Protein AF-A0A2N1CW18-F1 (afdb_monomer)

Nearest PDB structures (foldseek):
  1ux6-assembly1_A  TM=4.775E-01  e=8.973E-04  Homo sapiens
  3fby-assembly3_C  TM=4.472E-01  e=2.185E-03  Homo sapiens
  1yo8-assembly1_A  TM=4.049E-01  e=1.072E-03  Homo sapiens
  2rhp-assembly1_A  TM=4.249E-01  e=1.999E-03  unclassified

Sequence (87 aa):
VDTDNDGAPDECDAACISLGMAADTDDDNDGYSDADELAAGTNPLVNSSLPLDTDGDFISNVTDTDDDNDGITDADDAFSLIAIGDY

pLDDT: mean 93.93, std 7.28, range [55.78, 98.12]

Mean predicted aligned error: 4.08 Å

Solvent-accessible surface area (backbone atoms only — not comparable to full-atom values): 5120 Å² total; per-residue (Å²): 95,51,74,61,67,86,81,48,26,49,62,53,50,75,68,41,46,75,72,72,49,59,47,40,59,40,27,33,70,67,65,51,36,36,71,52,23,56,70,56,69,38,44,45,78,38,66,84,45,69,58,65,51,72,62,70,83,59,51,34,56,74,75,44,60,39,30,32,67,51,82,53,40,41,93,79,33,95,51,42,79,52,64,75,55,90,127

Structure (mmCIF, N/CA/C/O backbone):
data_AF-A0A2N1CW18-F1
#
_entry.id   AF-A0A2N1CW18-F1
#
loop_
_atom_site.group_PDB
_atom_site.id
_atom_site.type_symbol
_atom_site.label_atom_id
_atom_site.label_alt_id
_atom_site.label_comp_id
_atom_site.label_asym_id
_atom_site.label_entity_id
_atom_site.label_seq_id
_atom_site.pdbx_PDB_ins_code
_atom_site.Cartn_x
_atom_site.Cartn_y
_atom_site.Cartn_z
_atom_site.occupancy
_atom_site.B_iso_or_equiv
_atom_site.auth_seq_id
_atom_site.auth_comp_id
_atom_site.auth_asym_id
_atom_site.auth_atom_id
_atom_site.pdbx_PDB_model_num
ATOM 1 N N . VAL A 1 1 ? 3.824 1.073 -18.700 1.00 88.62 1 VAL A N 1
ATOM 2 C CA . VAL A 1 1 ? 2.829 2.160 -18.569 1.00 88.62 1 VAL A CA 1
ATOM 3 C C . VAL A 1 1 ? 3.367 3.056 -17.466 1.00 88.62 1 VAL A C 1
ATOM 5 O O . VAL A 1 1 ? 4.394 2.674 -16.928 1.00 88.62 1 VAL A O 1
ATOM 8 N N . ASP A 1 2 ? 2.867 4.269 -17.320 1.00 91.44 2 ASP A N 1
ATOM 9 C CA . ASP A 1 2 ? 3.294 5.221 -16.287 1.00 91.44 2 ASP A CA 1
ATOM 10 C C . ASP A 1 2 ? 2.018 5.997 -15.937 1.00 91.44 2 ASP A C 1
ATOM 12 O O . ASP A 1 2 ? 1.549 6.820 -16.739 1.00 91.44 2 ASP A O 1
ATOM 16 N N . THR A 1 3 ? 1.333 5.540 -14.893 1.00 95.19 3 THR A N 1
ATOM 17 C CA . THR A 1 3 ? -0.046 5.924 -14.583 1.00 95.19 3 THR A CA 1
ATOM 18 C C . THR A 1 3 ? -0.108 7.311 -13.941 1.00 95.19 3 THR A C 1
ATOM 20 O O . THR A 1 3 ? -0.966 8.115 -14.339 1.00 95.19 3 THR A O 1
ATOM 23 N N . ASP A 1 4 ? 0.847 7.665 -13.085 1.00 93.44 4 ASP A N 1
ATOM 24 C CA . ASP A 1 4 ? 0.922 8.969 -12.424 1.00 93.44 4 ASP A CA 1
ATOM 25 C C . ASP A 1 4 ? 1.823 10.002 -13.157 1.00 93.44 4 ASP A C 1
ATOM 27 O O . ASP A 1 4 ? 1.653 11.216 -12.989 1.00 93.44 4 ASP A O 1
ATOM 31 N N . ASN A 1 5 ? 2.648 9.563 -14.116 1.00 94.38 5 ASN A N 1
ATOM 32 C CA . ASN A 1 5 ? 3.619 10.354 -14.887 1.00 94.38 5 ASN A CA 1
ATOM 33 C C . ASN A 1 5 ? 4.802 10.905 -14.071 1.00 94.38 5 ASN A C 1
ATOM 35 O O . ASN A 1 5 ? 5.322 11.982 -14.415 1.00 94.38 5 ASN A O 1
ATOM 39 N N . ASP A 1 6 ? 5.253 10.208 -13.029 1.00 92.31 6 ASP A N 1
ATOM 40 C CA . ASP A 1 6 ? 6.456 10.576 -12.271 1.00 92.31 6 ASP A CA 1
ATOM 41 C C . ASP A 1 6 ? 7.774 10.117 -12.941 1.00 92.31 6 ASP A C 1
ATOM 43 O O . ASP A 1 6 ? 8.865 10.623 -12.633 1.00 92.31 6 ASP A O 1
ATOM 47 N N . GLY A 1 7 ? 7.665 9.250 -13.954 1.00 90.31 7 GLY A N 1
ATOM 48 C CA . GLY A 1 7 ? 8.773 8.703 -14.730 1.00 90.31 7 GLY A CA 1
ATOM 49 C C . GLY A 1 7 ? 9.234 7.305 -14.304 1.00 90.31 7 GLY A C 1
ATOM 50 O O . GLY A 1 7 ? 10.155 6.769 -14.944 1.00 90.31 7 GLY A O 1
ATOM 51 N N . ALA A 1 8 ? 8.626 6.713 -13.278 1.00 92.19 8 ALA A N 1
ATOM 52 C CA . ALA A 1 8 ? 8.665 5.293 -12.977 1.00 92.19 8 ALA A CA 1
ATOM 53 C C . ALA A 1 8 ? 7.522 4.571 -13.722 1.00 92.19 8 ALA A C 1
ATOM 55 O O . ALA A 1 8 ? 6.440 5.111 -13.910 1.00 92.19 8 ALA A O 1
ATOM 56 N N . PRO A 1 9 ? 7.770 3.379 -14.289 1.00 94.12 9 PRO A N 1
ATOM 57 C CA . PRO A 1 9 ? 6.720 2.633 -14.963 1.00 94.12 9 PRO A CA 1
ATOM 58 C C . PRO A 1 9 ? 5.954 1.713 -14.005 1.00 94.12 9 PRO A C 1
ATOM 60 O O . PRO A 1 9 ? 6.605 0.991 -13.255 1.00 94.12 9 PRO A O 1
ATOM 63 N N . ASP A 1 10 ? 4.633 1.589 -14.185 1.00 93.25 10 ASP A N 1
ATOM 64 C CA . ASP A 1 10 ? 3.754 0.705 -13.392 1.00 93.25 10 ASP A CA 1
ATOM 65 C C . ASP A 1 10 ? 4.303 -0.728 -13.272 1.00 93.25 10 ASP A C 1
ATOM 67 O O . ASP A 1 10 ? 4.473 -1.334 -12.223 1.00 93.25 10 ASP A O 1
ATOM 71 N N . GLU A 1 11 ? 4.674 -1.294 -14.424 1.00 93.00 11 GLU A N 1
ATOM 72 C CA . GLU A 1 11 ? 5.364 -2.573 -14.499 1.00 93.00 11 GLU A CA 1
ATOM 73 C C . GLU A 1 11 ? 6.726 -2.390 -15.165 1.00 93.00 11 GLU A C 1
ATOM 75 O O . GLU A 1 11 ? 6.850 -1.820 -16.258 1.00 93.00 11 GLU A O 1
ATOM 80 N N . CYS A 1 12 ? 7.755 -2.973 -14.550 1.00 92.75 12 CYS A N 1
ATOM 81 C CA . CYS A 1 12 ? 9.115 -2.961 -15.071 1.00 92.75 12 CYS A CA 1
ATOM 82 C C . CYS A 1 12 ? 9.505 -4.331 -15.639 1.00 92.75 12 CYS A C 1
ATOM 84 O O . CYS A 1 12 ? 9.746 -5.306 -14.924 1.00 92.75 12 CYS A O 1
ATOM 86 N N . ASP A 1 13 ? 9.590 -4.399 -16.967 1.00 91.44 13 ASP A N 1
ATOM 87 C CA . ASP A 1 13 ? 10.005 -5.595 -17.695 1.00 91.44 13 ASP A CA 1
ATOM 88 C C . ASP A 1 13 ? 11.539 -5.784 -17.734 1.00 91.44 13 ASP A C 1
ATOM 90 O O . ASP A 1 13 ? 12.326 -5.006 -17.190 1.00 91.44 13 ASP A O 1
ATOM 94 N N . ALA A 1 14 ? 12.009 -6.827 -18.429 1.00 92.75 14 ALA A N 1
ATOM 95 C CA . ALA A 1 14 ? 13.441 -7.116 -18.544 1.00 92.75 14 ALA A CA 1
ATOM 96 C C . ALA A 1 14 ? 14.256 -5.987 -19.206 1.00 92.75 14 ALA A C 1
ATOM 98 O O . ALA A 1 14 ? 15.455 -5.867 -18.933 1.00 92.75 14 ALA A O 1
ATOM 99 N N . ALA A 1 15 ? 13.650 -5.179 -20.082 1.00 90.88 15 ALA A N 1
ATOM 100 C CA . ALA A 1 15 ? 14.331 -4.055 -20.715 1.00 90.88 15 ALA A CA 1
ATOM 101 C C . ALA A 1 15 ? 14.503 -2.904 -19.716 1.00 90.88 15 ALA A C 1
ATOM 103 O O . ALA A 1 15 ? 15.609 -2.377 -19.595 1.00 90.88 15 ALA A O 1
ATOM 104 N N . CYS A 1 16 ? 13.454 -2.594 -18.956 1.00 90.38 16 CYS A N 1
ATOM 105 C CA . CYS A 1 16 ? 13.472 -1.630 -17.857 1.00 90.38 16 CYS A CA 1
ATOM 106 C C . CYS A 1 16 ? 14.513 -2.013 -16.781 1.00 90.38 16 CYS A C 1
ATOM 108 O O . CYS A 1 16 ? 15.410 -1.222 -16.471 1.00 90.38 16 CYS A O 1
ATOM 110 N N . ILE A 1 17 ? 14.522 -3.276 -16.339 1.00 91.31 17 ILE A N 1
ATOM 111 C CA . ILE A 1 17 ? 15.518 -3.796 -15.383 1.00 91.31 17 ILE A CA 1
ATOM 112 C C . ILE A 1 17 ? 16.945 -3.692 -15.952 1.00 91.31 17 ILE A C 1
ATOM 114 O O . ILE A 1 17 ? 17.885 -3.336 -15.242 1.00 91.31 17 ILE A O 1
ATOM 118 N N . SER A 1 18 ? 17.130 -3.960 -17.251 1.00 93.56 18 SER A N 1
ATOM 119 C CA . SER A 1 18 ? 18.443 -3.851 -17.915 1.00 93.56 18 SER A CA 1
ATOM 120 C C . SER A 1 18 ? 18.959 -2.411 -18.010 1.00 93.56 18 SER A C 1
ATOM 122 O O . SER A 1 18 ? 20.163 -2.202 -18.172 1.00 93.56 18 SER A O 1
ATOM 124 N N . LEU A 1 19 ? 18.065 -1.427 -17.910 1.00 90.75 19 LEU A N 1
ATOM 125 C CA . LEU A 1 19 ? 18.390 -0.004 -17.826 1.00 90.75 19 LEU A CA 1
ATOM 126 C C . LEU A 1 19 ? 18.602 0.468 -16.377 1.00 90.75 19 LEU A C 1
ATOM 128 O O . LEU A 1 19 ? 18.971 1.621 -16.170 1.00 90.75 19 LEU A O 1
ATOM 132 N N . GLY A 1 20 ? 18.436 -0.421 -15.391 1.00 90.31 20 GLY A N 1
ATOM 133 C CA . GLY A 1 20 ? 18.579 -0.116 -13.968 1.00 90.31 20 GLY A CA 1
ATOM 134 C C . GLY A 1 20 ? 17.363 0.576 -13.352 1.00 90.31 20 GLY A C 1
ATOM 135 O O . GLY A 1 20 ? 17.503 1.179 -12.292 1.00 90.31 20 GLY A O 1
ATOM 136 N N . MET A 1 21 ? 16.207 0.517 -14.013 1.00 90.06 21 MET A N 1
ATOM 137 C CA . MET A 1 21 ? 14.933 1.004 -13.482 1.00 90.06 21 MET A CA 1
ATOM 138 C C . MET A 1 21 ? 14.229 -0.097 -12.664 1.00 90.06 21 MET A C 1
ATOM 140 O O . MET A 1 21 ? 14.594 -1.274 -12.753 1.00 90.06 21 MET A O 1
ATOM 144 N N . ALA A 1 22 ? 13.238 0.299 -11.868 1.00 92.88 22 ALA A N 1
ATOM 145 C CA . ALA A 1 22 ? 12.333 -0.576 -11.124 1.00 92.88 22 ALA A CA 1
ATOM 146 C C . ALA A 1 22 ? 10.882 -0.220 -11.482 1.00 92.88 22 ALA A C 1
ATOM 148 O O . ALA A 1 22 ? 10.663 0.80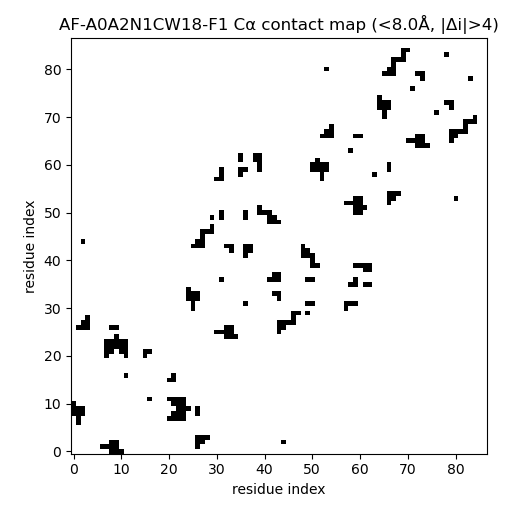1 -12.132 1.00 92.88 22 ALA A O 1
ATOM 149 N N . ALA A 1 23 ? 9.940 -1.092 -11.114 1.00 94.81 23 ALA A N 1
ATOM 150 C CA . ALA A 1 23 ? 8.525 -0.740 -11.163 1.00 94.81 23 ALA A CA 1
ATOM 151 C C . ALA A 1 23 ? 8.263 0.365 -10.136 1.00 94.81 23 ALA A C 1
ATOM 153 O O . ALA A 1 23 ? 8.978 0.415 -9.123 1.00 94.81 23 ALA A O 1
ATOM 154 N N . ASP A 1 24 ? 7.296 1.224 -10.426 1.00 95.81 24 ASP A N 1
ATOM 155 C CA . ASP A 1 24 ? 6.713 2.067 -9.395 1.00 95.81 24 ASP A CA 1
ATOM 156 C C . ASP A 1 24 ? 6.042 1.177 -8.333 1.00 95.81 24 ASP A C 1
ATOM 158 O O . ASP A 1 24 ? 5.821 -0.017 -8.544 1.00 95.81 24 ASP A O 1
ATOM 162 N N . THR A 1 25 ? 5.912 1.706 -7.127 1.00 96.31 25 THR A N 1
ATOM 163 C CA . THR A 1 25 ? 5.289 1.019 -5.993 1.00 96.31 25 THR A CA 1
ATOM 164 C C . THR A 1 25 ? 3.996 1.686 -5.545 1.00 96.31 25 THR A C 1
ATOM 166 O O . THR A 1 25 ? 3.393 1.194 -4.593 1.00 96.31 25 THR A O 1
ATOM 169 N N . ASP A 1 26 ? 3.656 2.822 -6.148 1.00 96.94 26 ASP A N 1
ATOM 170 C CA . ASP A 1 26 ? 2.445 3.616 -5.940 1.00 96.94 26 ASP A CA 1
ATOM 171 C C . ASP A 1 26 ? 2.059 4.201 -7.308 1.00 96.94 26 ASP A C 1
ATOM 173 O O . ASP A 1 26 ? 2.366 5.349 -7.630 1.00 96.94 26 ASP A O 1
ATOM 177 N N . ASP A 1 27 ? 1.468 3.354 -8.154 1.00 97.38 27 ASP A N 1
ATOM 178 C CA . ASP A 1 27 ? 1.255 3.626 -9.580 1.00 97.38 27 ASP A CA 1
ATOM 179 C C . ASP A 1 27 ? 0.343 4.844 -9.853 1.00 97.38 27 ASP A C 1
ATOM 181 O O . ASP A 1 27 ? 0.319 5.365 -10.976 1.00 97.38 27 ASP A O 1
ATOM 185 N N . ASP A 1 28 ? -0.440 5.306 -8.873 1.00 97.12 28 ASP A N 1
ATOM 186 C CA . ASP A 1 28 ? -1.363 6.438 -9.012 1.00 97.12 28 ASP A CA 1
ATOM 187 C C . ASP A 1 28 ? -1.112 7.625 -8.060 1.00 97.12 28 ASP A C 1
ATOM 189 O O . ASP A 1 28 ? -1.749 8.684 -8.224 1.00 97.12 28 ASP A O 1
ATOM 193 N N . ASN A 1 29 ? -0.126 7.486 -7.168 1.00 96.75 29 ASN A N 1
ATOM 194 C CA . ASN A 1 29 ? 0.414 8.506 -6.272 1.00 96.75 29 ASN A CA 1
ATOM 195 C C . ASN A 1 29 ? -0.626 9.085 -5.310 1.00 96.75 29 ASN A C 1
ATOM 197 O O . ASN A 1 29 ? -0.675 10.303 -5.064 1.00 96.75 29 ASN A O 1
ATOM 201 N N . ASP A 1 30 ? -1.507 8.226 -4.805 1.00 96.75 30 ASP A N 1
ATOM 202 C CA . ASP A 1 30 ? -2.485 8.577 -3.780 1.00 96.75 30 ASP A CA 1
ATOM 203 C C . ASP A 1 30 ? -1.976 8.371 -2.344 1.00 96.75 30 ASP A C 1
ATOM 205 O O . ASP A 1 30 ? -2.580 8.894 -1.396 1.00 96.75 30 ASP A O 1
ATOM 209 N N . GLY A 1 31 ? -0.804 7.745 -2.210 1.00 96.38 31 GLY A N 1
ATOM 210 C CA . GLY A 1 31 ? -0.091 7.524 -0.961 1.00 96.38 31 GLY A CA 1
ATOM 211 C C . GLY A 1 31 ? -0.153 6.086 -0.454 1.00 96.38 31 GLY A C 1
ATOM 212 O O . GLY A 1 31 ? 0.601 5.774 0.471 1.00 96.38 31 GLY A O 1
ATOM 213 N N . TYR A 1 32 ? -0.990 5.220 -1.034 1.00 97.81 32 TYR A N 1
ATOM 214 C CA . TYR A 1 32 ? -1.019 3.794 -0.718 1.00 97.81 32 TYR A CA 1
ATOM 215 C C . TYR A 1 32 ? -0.195 3.008 -1.739 1.00 97.81 32 TYR A C 1
ATOM 217 O O . TYR A 1 32 ? -0.243 3.249 -2.934 1.00 97.81 32 TYR A O 1
ATOM 225 N N . SER A 1 33 ? 0.596 2.041 -1.271 1.00 97.69 33 SER A N 1
ATOM 226 C CA . SER A 1 33 ? 1.383 1.221 -2.202 1.00 97.69 33 SER A CA 1
ATOM 227 C C . SER A 1 33 ? 0.506 0.222 -2.962 1.00 97.69 33 SER A C 1
ATOM 229 O O . SER A 1 33 ? -0.416 -0.342 -2.364 1.00 97.69 33 SER A O 1
ATOM 231 N N . ASP A 1 34 ? 0.894 -0.169 -4.181 1.00 97.12 34 ASP A N 1
ATOM 232 C CA . ASP A 1 34 ? 0.134 -1.148 -4.980 1.00 97.12 34 ASP A CA 1
ATOM 233 C C . ASP A 1 34 ? -0.086 -2.467 -4.225 1.00 97.12 34 ASP A C 1
ATOM 235 O O . ASP A 1 34 ? -1.086 -3.169 -4.397 1.00 97.12 3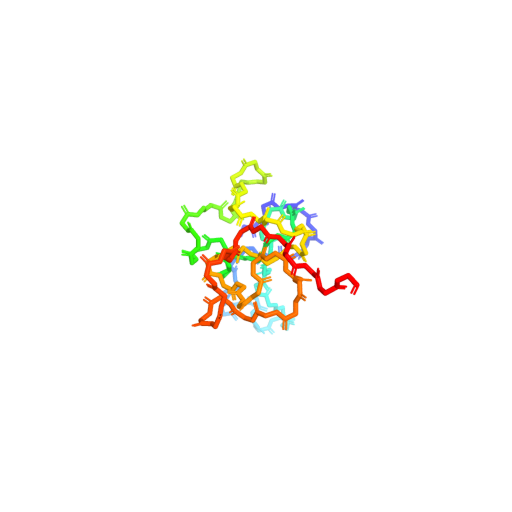4 ASP A O 1
ATOM 239 N N . ALA A 1 35 ? 0.891 -2.846 -3.393 1.00 97.44 35 ALA A N 1
ATOM 240 C CA . ALA A 1 35 ? 0.834 -4.050 -2.578 1.00 97.44 35 ALA A CA 1
ATOM 241 C C . ALA A 1 35 ? -0.206 -3.944 -1.454 1.00 97.44 35 ALA A C 1
ATOM 243 O O . ALA A 1 35 ? -0.874 -4.938 -1.156 1.00 97.44 35 ALA A O 1
ATOM 244 N N . ASP A 1 36 ? -0.325 -2.766 -0.844 1.00 98.00 36 ASP A N 1
ATOM 245 C CA . ASP A 1 36 ? -1.312 -2.477 0.193 1.00 98.00 36 ASP A CA 1
ATOM 246 C C . ASP A 1 36 ? -2.720 -2.425 -0.405 1.00 98.00 36 ASP A C 1
ATOM 248 O O . ASP A 1 36 ? -3.624 -3.133 0.038 1.00 98.00 36 ASP A O 1
ATOM 252 N N . GLU A 1 37 ? -2.884 -1.716 -1.515 1.00 98.12 37 GLU A N 1
ATOM 253 C CA . GLU A 1 37 ? -4.152 -1.640 -2.230 1.00 98.12 37 GLU A CA 1
ATOM 254 C C . GLU A 1 37 ? -4.630 -2.992 -2.755 1.00 98.12 37 GLU A C 1
ATOM 256 O O . GLU A 1 37 ? -5.801 -3.357 -2.614 1.00 98.12 37 GLU A O 1
ATOM 261 N N . LEU A 1 38 ? -3.722 -3.800 -3.310 1.00 97.50 38 LEU A N 1
ATOM 262 C CA . LEU A 1 38 ? -4.049 -5.155 -3.738 1.00 97.50 38 LEU A CA 1
ATOM 263 C C . LEU A 1 38 ? -4.485 -6.033 -2.555 1.00 97.50 38 LEU A C 1
ATOM 265 O O . LEU A 1 38 ? -5.364 -6.886 -2.721 1.00 97.50 38 LEU A O 1
ATOM 269 N N . ALA A 1 39 ? -3.889 -5.842 -1.373 1.00 97.62 39 ALA A N 1
ATOM 270 C CA . ALA A 1 39 ? -4.289 -6.540 -0.156 1.00 97.62 39 ALA A CA 1
ATOM 271 C C . ALA A 1 39 ? -5.664 -6.064 0.344 1.00 97.62 39 ALA A C 1
ATOM 273 O O . ALA A 1 39 ? -6.502 -6.899 0.699 1.00 97.62 39 ALA A O 1
ATOM 274 N N . ALA A 1 40 ? -5.922 -4.756 0.294 1.00 97.25 40 ALA A N 1
ATOM 275 C CA . ALA A 1 40 ? -7.185 -4.127 0.672 1.00 97.25 40 ALA A CA 1
ATOM 276 C C . ALA A 1 40 ? -8.316 -4.330 -0.356 1.00 97.25 40 ALA A C 1
ATOM 278 O O . ALA A 1 40 ? -9.497 -4.146 -0.043 1.00 97.25 40 ALA A O 1
ATOM 279 N N . GLY A 1 41 ? -7.983 -4.766 -1.574 1.00 97.25 41 GLY A N 1
ATOM 280 C CA . GLY A 1 41 ? -8.929 -4.999 -2.664 1.00 97.25 41 GLY A CA 1
ATOM 281 C C . GLY A 1 41 ? -9.330 -3.731 -3.419 1.00 97.25 41 GLY A C 1
ATOM 282 O O . GLY A 1 41 ? -10.388 -3.720 -4.061 1.00 97.25 41 GLY A O 1
ATOM 283 N N . THR A 1 42 ? -8.512 -2.685 -3.335 1.00 97.94 42 THR A N 1
ATOM 284 C CA . THR A 1 42 ? -8.629 -1.466 -4.130 1.00 97.94 42 THR A CA 1
ATOM 285 C C . THR A 1 42 ? -7.811 -1.559 -5.423 1.00 97.94 42 THR A C 1
ATOM 287 O O . THR A 1 42 ? -7.491 -2.667 -5.864 1.00 97.94 42 THR A O 1
ATOM 290 N N . ASN A 1 43 ? -7.630 -0.451 -6.143 1.00 97.56 43 ASN A N 1
ATOM 291 C CA . ASN A 1 43 ? -7.116 -0.462 -7.507 1.00 97.56 43 ASN A CA 1
ATOM 292 C C . ASN A 1 43 ? -5.911 0.477 -7.626 1.00 97.56 43 ASN A C 1
ATOM 294 O O . ASN A 1 43 ? -6.174 1.668 -7.786 1.00 97.56 43 ASN A O 1
ATOM 298 N N . PRO A 1 44 ? -4.688 -0.078 -7.756 1.00 97.62 44 PRO A N 1
ATOM 299 C CA . PRO A 1 44 ? -3.443 0.695 -7.793 1.00 97.62 44 PRO A CA 1
ATOM 300 C C . PRO A 1 44 ? -3.292 1.732 -8.895 1.00 97.62 44 PRO A C 1
ATOM 302 O O . PRO A 1 44 ? -2.371 2.527 -8.909 1.00 97.62 44 PRO A O 1
ATOM 305 N N . LEU A 1 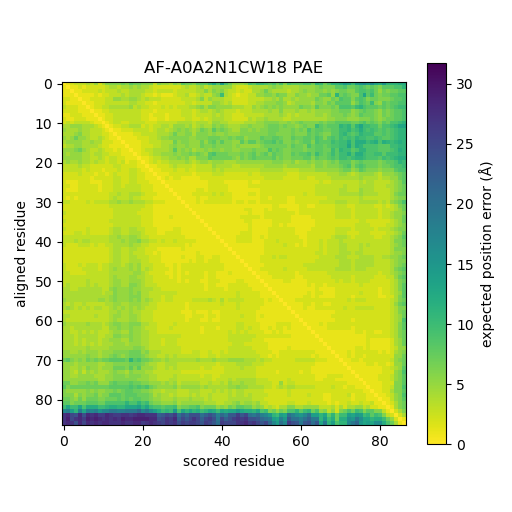45 ? -4.179 1.701 -9.888 1.00 97.25 45 LEU A N 1
ATOM 306 C CA . LEU A 1 45 ? -4.109 2.592 -11.043 1.00 97.25 45 LEU A CA 1
ATOM 307 C C . LEU A 1 45 ? -5.126 3.744 -10.966 1.00 97.25 45 LEU A C 1
ATOM 309 O O . LEU A 1 45 ? -5.403 4.397 -11.982 1.00 97.25 45 LEU A O 1
ATOM 313 N N . VAL A 1 46 ? -5.828 3.907 -9.842 1.00 97.62 46 VAL A N 1
ATOM 314 C CA . VAL A 1 46 ? -6.931 4.858 -9.675 1.00 97.62 46 VAL A CA 1
ATOM 315 C C . VAL A 1 46 ? -6.889 5.506 -8.290 1.00 97.62 46 VAL A C 1
ATOM 317 O O . VAL A 1 46 ? -7.580 5.050 -7.388 1.00 97.62 46 VAL A O 1
ATOM 320 N N .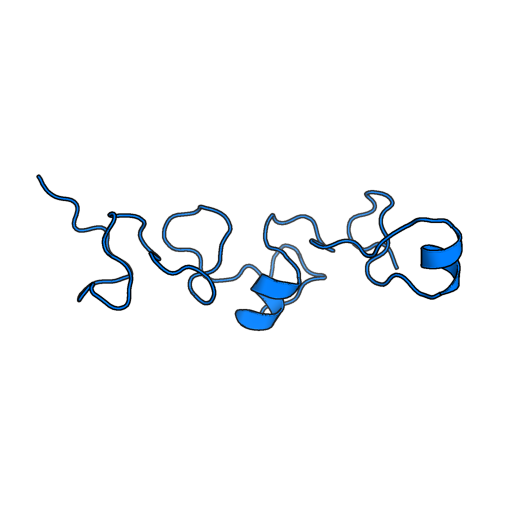 ASN A 1 47 ? -6.311 6.708 -8.222 1.00 96.94 47 ASN A N 1
ATOM 321 C CA . ASN A 1 47 ? -6.134 7.522 -7.003 1.00 96.94 47 ASN A CA 1
ATOM 322 C C . ASN A 1 47 ? -7.388 7.887 -6.177 1.00 96.94 47 ASN A C 1
ATOM 324 O O . ASN A 1 47 ? -7.351 8.651 -5.214 1.00 96.94 47 ASN A O 1
ATOM 328 N N . SER A 1 48 ? -8.567 7.481 -6.645 1.00 97.44 48 SER A N 1
ATOM 329 C CA . SER A 1 48 ? -9.843 7.658 -5.942 1.00 97.44 48 SER A CA 1
ATOM 330 C C . SER A 1 48 ? -10.366 6.345 -5.365 1.00 97.44 48 SER A C 1
ATOM 332 O O . SER A 1 48 ? -11.426 6.323 -4.735 1.00 97.44 48 SER A O 1
ATOM 334 N N . SER A 1 49 ? -9.643 5.257 -5.605 1.00 97.75 49 SER A N 1
ATOM 335 C CA . SER A 1 49 ? -9.888 3.919 -5.110 1.00 97.75 49 SER A CA 1
ATOM 336 C C . SER A 1 49 ? -9.079 3.705 -3.833 1.00 97.75 49 SER A C 1
ATOM 338 O O . SER A 1 49 ? -8.273 2.798 -3.764 1.00 97.75 49 SER A O 1
ATOM 340 N N . LEU A 1 50 ? -9.340 4.510 -2.807 1.00 97.50 50 LEU A N 1
ATOM 341 C CA . LEU A 1 50 ? -8.581 4.448 -1.560 1.00 97.50 50 LEU A CA 1
ATOM 342 C C . LEU A 1 50 ? -9.031 3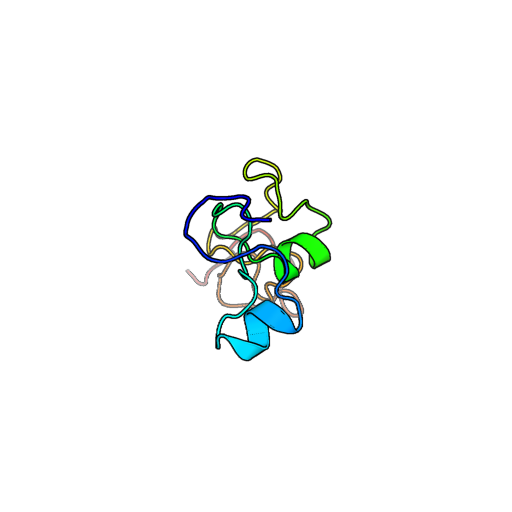.271 -0.681 1.00 97.50 50 LEU A C 1
ATOM 344 O O . LEU A 1 50 ? -10.245 3.011 -0.594 1.00 97.50 50 LEU A O 1
ATOM 348 N N . PRO A 1 51 ? -8.101 2.577 -0.004 1.00 97.75 51 PRO A N 1
ATOM 349 C CA . PRO A 1 51 ? -8.448 1.606 1.019 1.00 97.75 51 PRO A CA 1
ATOM 350 C C . PRO A 1 51 ? -9.048 2.293 2.258 1.00 97.75 51 PRO A C 1
ATOM 352 O O . PRO A 1 51 ? -9.085 3.519 2.374 1.00 97.75 51 PRO A O 1
ATOM 355 N N . LEU A 1 52 ? -9.597 1.496 3.180 1.00 97.75 52 LEU A N 1
ATOM 356 C CA . LEU A 1 52 ? -9.971 2.016 4.496 1.00 97.75 52 LEU A CA 1
ATOM 357 C C . LEU A 1 52 ? -8.692 2.214 5.311 1.00 97.75 52 LEU A C 1
ATOM 359 O O . LEU A 1 52 ? -7.899 1.283 5.395 1.00 97.75 52 LEU A O 1
ATOM 363 N N . ASP A 1 53 ? -8.551 3.395 5.898 1.00 97.62 53 ASP A N 1
ATOM 364 C CA . ASP A 1 53 ? -7.438 3.809 6.750 1.00 97.62 53 ASP A CA 1
ATOM 365 C C . ASP A 1 53 ? -8.035 4.637 7.901 1.00 97.62 53 ASP A C 1
ATOM 367 O O . ASP A 1 53 ? -8.753 5.621 7.669 1.00 97.62 53 ASP A O 1
ATOM 371 N N . THR A 1 54 ? -7.871 4.156 9.130 1.00 97.31 54 THR A N 1
ATOM 372 C CA . THR A 1 54 ? -8.618 4.636 10.299 1.00 97.31 54 THR A CA 1
ATOM 373 C C . THR A 1 54 ? -7.839 5.673 11.098 1.00 97.31 54 THR A C 1
ATOM 375 O O . THR A 1 54 ? -8.456 6.625 11.599 1.00 97.31 54 THR A O 1
ATOM 378 N N . ASP A 1 55 ? -6.515 5.563 11.158 1.00 96.50 55 ASP A N 1
ATOM 379 C CA . ASP A 1 55 ? -5.638 6.520 11.828 1.00 96.50 55 ASP A CA 1
ATOM 380 C C . ASP A 1 55 ? -5.033 7.565 10.857 1.00 96.50 55 ASP A C 1
ATOM 382 O O . ASP A 1 55 ? -4.650 8.664 11.284 1.00 96.50 55 ASP A O 1
ATOM 386 N N . GLY A 1 56 ? -5.077 7.298 9.548 1.00 95.94 56 GLY A N 1
ATOM 387 C CA . GLY A 1 56 ? -4.629 8.183 8.481 1.00 95.94 56 GLY A CA 1
ATOM 388 C C . GLY A 1 56 ? -3.119 8.163 8.252 1.00 95.94 56 GLY A C 1
ATOM 389 O O . GLY A 1 56 ? -2.568 9.213 7.888 1.00 95.94 56 GLY A O 1
ATOM 390 N N . ASP A 1 57 ? -2.440 7.045 8.517 1.00 96.19 57 ASP A N 1
ATOM 391 C CA . ASP A 1 57 ? -0.988 6.912 8.362 1.00 96.19 57 ASP A CA 1
ATOM 392 C C . ASP A 1 57 ? -0.520 6.419 6.976 1.00 96.19 57 ASP A C 1
ATOM 394 O O . ASP A 1 57 ? 0.692 6.382 6.726 1.00 96.19 57 ASP A O 1
ATOM 398 N N . PHE A 1 58 ? -1.464 6.181 6.054 1.00 95.94 58 PHE A N 1
ATOM 399 C CA . PHE A 1 58 ? -1.262 5.630 4.705 1.00 95.94 58 PHE A CA 1
ATOM 400 C C . PHE A 1 58 ? -0.895 4.141 4.660 1.00 95.94 58 PHE A C 1
ATOM 402 O O . PHE A 1 58 ? -0.339 3.653 3.670 1.00 95.94 58 PHE A O 1
ATOM 409 N N . ILE A 1 59 ? -1.241 3.398 5.705 1.00 97.31 59 ILE A N 1
ATOM 410 C CA . ILE A 1 59 ? -1.288 1.943 5.708 1.00 97.31 59 ILE A CA 1
ATOM 411 C C . ILE A 1 59 ? -2.758 1.555 5.848 1.00 97.31 59 ILE A C 1
ATOM 413 O O . ILE A 1 59 ? -3.463 2.006 6.745 1.00 97.31 59 ILE A O 1
ATOM 417 N N . SER A 1 60 ? -3.281 0.751 4.922 1.00 97.94 60 SER A N 1
ATOM 418 C CA . SER A 1 60 ? -4.672 0.329 5.042 1.00 97.94 60 SER A CA 1
ATOM 419 C C . SER A 1 60 ? -4.907 -0.480 6.314 1.00 97.94 60 SER A C 1
ATOM 421 O O . SER A 1 60 ? -4.071 -1.294 6.701 1.00 97.94 60 SER A O 1
ATOM 423 N N . ASN A 1 61 ? -6.133 -0.426 6.836 1.00 97.88 61 ASN A N 1
ATOM 424 C CA . ASN A 1 61 ? -6.617 -1.297 7.912 1.00 97.88 61 ASN A CA 1
ATOM 425 C C . ASN A 1 61 ? -6.441 -2.813 7.653 1.00 97.88 61 ASN A C 1
ATOM 427 O O . ASN A 1 61 ? -6.750 -3.665 8.482 1.00 97.88 61 ASN A O 1
ATOM 431 N N . VAL A 1 62 ? -6.112 -3.203 6.418 1.00 97.56 62 VAL A N 1
ATOM 432 C CA . VAL A 1 62 ? -5.893 -4.606 6.056 1.00 97.56 62 VAL A CA 1
ATOM 433 C C . VAL A 1 62 ? -4.440 -5.022 6.281 1.00 97.56 62 VAL A C 1
ATOM 435 O O . VAL A 1 62 ? -4.186 -6.214 6.495 1.00 97.56 62 VAL A O 1
ATOM 438 N N . THR A 1 63 ? -3.494 -4.086 6.206 1.00 97.25 63 THR A N 1
ATOM 439 C CA . THR A 1 63 ? -2.062 -4.361 6.385 1.00 97.25 63 THR A CA 1
ATOM 440 C C . THR A 1 63 ? -1.440 -3.661 7.590 1.00 97.25 63 THR A C 1
ATOM 442 O O . THR A 1 63 ? -0.341 -4.061 7.994 1.00 97.25 63 THR A O 1
ATOM 445 N N . ASP A 1 64 ? -2.147 -2.709 8.194 1.00 97.62 64 ASP A N 1
ATOM 446 C CA . ASP A 1 64 ? -1.844 -2.157 9.505 1.00 97.62 64 ASP A CA 1
ATOM 447 C C . ASP A 1 64 ? -2.104 -3.207 10.604 1.00 97.62 64 ASP A C 1
ATOM 449 O O . ASP A 1 64 ? -2.827 -4.189 10.424 1.00 97.62 64 ASP A O 1
ATOM 453 N N . THR A 1 65 ? -1.378 -3.078 11.708 1.00 97.50 65 THR A N 1
ATOM 454 C CA . THR A 1 65 ? -1.479 -3.930 12.897 1.00 97.50 65 THR A CA 1
ATOM 455 C C . THR A 1 65 ? -1.999 -3.186 14.126 1.00 97.50 65 THR A C 1
ATOM 457 O O . THR A 1 65 ? -2.109 -3.809 15.188 1.00 97.50 65 THR A O 1
ATOM 460 N N . ASP A 1 66 ? -2.206 -1.875 14.006 1.00 96.81 66 ASP A N 1
ATOM 461 C CA . ASP A 1 66 ? -2.727 -0.963 15.025 1.00 96.81 66 ASP A CA 1
ATOM 462 C C . ASP A 1 66 ? -3.585 0.105 14.324 1.00 96.81 66 ASP A C 1
ATOM 464 O O . ASP A 1 66 ? -3.212 1.272 14.258 1.00 96.81 66 ASP A O 1
ATOM 468 N N . ASP A 1 67 ? -4.724 -0.337 13.785 1.00 97.38 67 ASP A N 1
ATOM 469 C CA . ASP A 1 67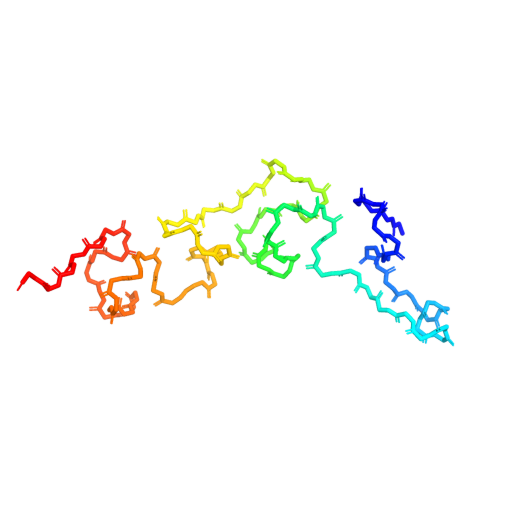 ? -5.617 0.401 12.876 1.00 97.38 67 ASP A CA 1
ATOM 470 C C . ASP A 1 67 ? -6.045 1.797 13.391 1.00 97.38 67 ASP A C 1
ATOM 472 O O . ASP A 1 67 ? -6.476 2.650 12.613 1.00 97.38 67 ASP A O 1
ATOM 476 N N . ASP A 1 68 ? -6.021 2.039 14.703 1.00 96.44 68 ASP A N 1
ATOM 477 C CA . ASP A 1 68 ? -6.356 3.332 15.312 1.00 96.44 68 ASP A CA 1
ATOM 478 C C . ASP A 1 68 ? -5.190 4.012 16.051 1.00 96.44 68 ASP A C 1
ATOM 480 O O . ASP A 1 68 ? -5.350 5.133 16.563 1.00 96.44 68 ASP A O 1
ATOM 484 N N . ASN A 1 69 ? -4.021 3.364 16.042 1.00 95.31 69 ASN A N 1
ATOM 485 C CA . ASN A 1 69 ? -2.734 3.850 16.524 1.00 95.31 69 ASN A CA 1
ATOM 486 C C . ASN A 1 69 ? -2.779 4.361 17.966 1.00 95.31 69 ASN A C 1
ATOM 488 O O . ASN A 1 69 ? -2.159 5.373 18.333 1.00 95.31 69 ASN A O 1
ATOM 492 N N . ASP A 1 70 ? -3.546 3.671 18.807 1.00 94.44 70 ASP A N 1
ATOM 493 C CA . ASP A 1 70 ? -3.623 3.950 20.236 1.00 94.44 70 ASP A CA 1
ATOM 494 C C . ASP A 1 70 ? -2.535 3.233 21.054 1.00 94.44 70 ASP A C 1
ATOM 496 O O . ASP A 1 70 ? -2.347 3.517 22.248 1.00 94.44 70 ASP A O 1
ATOM 500 N N . GLY A 1 71 ? -1.740 2.392 20.385 1.00 93.00 71 GLY A N 1
ATOM 501 C CA . GLY A 1 71 ? -0.621 1.646 20.942 1.00 93.00 71 GLY A CA 1
ATOM 502 C C . GLY A 1 71 ? -0.979 0.227 21.381 1.00 93.00 71 GLY A C 1
ATOM 503 O O . GLY A 1 71 ? -0.119 -0.450 21.968 1.00 93.00 71 GLY A O 1
ATOM 504 N N . ILE A 1 72 ? -2.209 -0.229 21.132 1.00 93.56 72 ILE A N 1
ATOM 505 C CA . ILE A 1 72 ? -2.660 -1.601 21.348 1.00 93.56 72 ILE A CA 1
ATOM 506 C C . ILE A 1 72 ? -2.953 -2.236 19.987 1.00 93.56 72 ILE A C 1
ATOM 508 O O . ILE A 1 72 ? -3.926 -1.914 19.333 1.00 93.56 72 ILE A O 1
ATOM 512 N N . THR A 1 73 ? -2.153 -3.231 19.598 1.00 96.12 73 THR A N 1
ATOM 513 C CA . THR A 1 73 ? -2.348 -3.919 18.309 1.00 96.12 73 THR A CA 1
ATOM 514 C C . THR A 1 73 ? -3.751 -4.514 18.176 1.00 96.12 73 THR A C 1
ATOM 516 O O . THR A 1 73 ? -4.249 -5.067 19.162 1.00 96.12 73 THR A O 1
ATOM 519 N N . ASP A 1 74 ? -4.299 -4.602 16.964 1.00 95.81 74 ASP A N 1
ATOM 520 C CA . ASP A 1 74 ? -5.656 -5.122 16.700 1.00 95.81 74 ASP A CA 1
ATOM 521 C C . ASP A 1 74 ? -5.905 -6.516 17.295 1.00 95.81 74 ASP A C 1
ATOM 523 O O . ASP A 1 74 ? -7.022 -6.890 17.650 1.00 95.81 74 ASP A O 1
ATOM 527 N N . ALA A 1 75 ? -4.847 -7.328 17.392 1.00 96.62 75 ALA A N 1
ATOM 528 C CA . ALA A 1 75 ? -4.912 -8.669 17.967 1.00 96.62 75 ALA A CA 1
ATOM 529 C C . ALA A 1 75 ? -5.221 -8.669 19.476 1.00 96.62 75 ALA A C 1
ATOM 531 O O . ALA A 1 75 ? -5.784 -9.644 19.987 1.00 96.62 75 ALA A O 1
ATOM 532 N N . ASP A 1 76 ? -4.832 -7.601 20.168 1.00 95.50 76 ASP A N 1
ATOM 533 C CA . ASP A 1 76 ? -4.976 -7.395 21.606 1.00 95.50 76 ASP A CA 1
ATOM 534 C C . ASP A 1 76 ? -6.007 -6.297 21.946 1.00 95.50 76 ASP A C 1
ATOM 536 O O . ASP A 1 76 ? -6.376 -6.169 23.119 1.00 95.50 76 ASP A O 1
ATOM 540 N N . ASP A 1 77 ? -6.529 -5.572 20.949 1.00 93.56 77 ASP A N 1
ATOM 541 C CA . ASP A 1 77 ? -7.563 -4.556 21.129 1.00 93.56 77 ASP A CA 1
ATOM 542 C C . ASP A 1 77 ? -8.988 -5.078 20.849 1.00 93.56 77 ASP A C 1
ATOM 544 O O . ASP A 1 77 ? -9.316 -5.674 19.822 1.00 93.56 77 ASP A O 1
ATOM 548 N N . ALA A 1 78 ? -9.889 -4.839 21.803 1.00 94.88 78 ALA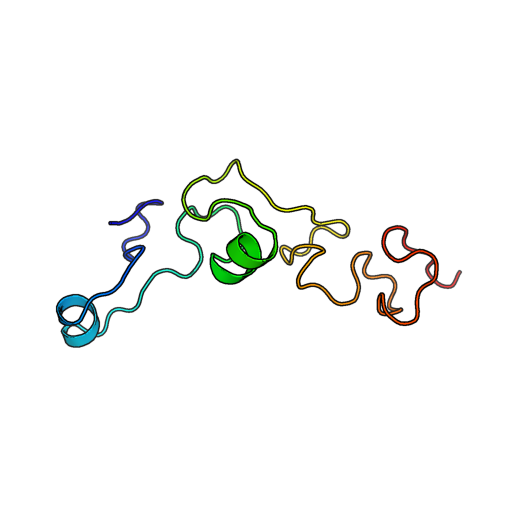 A N 1
ATOM 549 C CA . ALA A 1 78 ? -11.307 -5.147 21.659 1.00 94.88 78 ALA A CA 1
ATOM 550 C C . ALA A 1 78 ? -12.052 -4.141 20.766 1.00 94.88 78 ALA A C 1
ATOM 552 O O . ALA A 1 78 ? -13.176 -4.440 20.339 1.00 94.88 78 ALA A O 1
ATOM 553 N N . PHE A 1 79 ? -11.471 -2.963 20.535 1.00 93.81 79 PHE A N 1
ATOM 554 C CA . PHE A 1 79 ? -12.054 -1.878 19.761 1.00 93.81 79 PHE A CA 1
ATOM 555 C C . PHE A 1 79 ? -11.084 -1.331 18.715 1.00 93.81 79 PHE A C 1
ATOM 557 O O . PHE A 1 79 ? -11.037 -0.120 18.577 1.00 93.81 79 PHE A O 1
ATOM 564 N N . SER A 1 80 ? -10.474 -2.213 17.915 1.00 94.94 80 SER A N 1
ATOM 565 C CA . SER A 1 80 ? -9.378 -1.915 16.970 1.00 94.94 80 SER A CA 1
ATOM 566 C C . SER A 1 80 ? -9.583 -0.769 15.968 1.00 94.94 80 SER A C 1
ATOM 568 O O . SER A 1 80 ? -8.727 -0.527 15.150 1.00 94.94 80 SER A O 1
ATOM 570 N N . LEU A 1 81 ? -10.738 -0.104 15.927 1.00 95.19 81 LEU A N 1
ATOM 571 C CA . LEU A 1 81 ? -11.012 1.033 15.038 1.00 95.19 81 LEU A CA 1
ATOM 572 C C . LEU A 1 81 ? -11.317 2.325 15.813 1.00 95.19 81 LEU A C 1
ATOM 574 O O . LEU A 1 81 ? -11.891 3.274 15.266 1.00 95.19 81 LEU A O 1
ATOM 578 N N . ILE A 1 82 ? -11.128 2.320 17.126 1.00 94.19 82 ILE A N 1
ATOM 579 C CA . ILE A 1 82 ? -11.528 3.385 18.032 1.00 94.19 82 ILE A CA 1
ATOM 580 C C . ILE A 1 82 ? -10.425 3.549 19.062 1.00 94.19 82 ILE A C 1
ATOM 582 O O . ILE A 1 82 ? -10.478 2.909 20.103 1.00 94.19 82 ILE A O 1
ATOM 586 N N . ALA A 1 83 ? -9.563 4.540 18.847 1.00 91.56 83 ALA A N 1
ATOM 587 C CA . ALA A 1 83 ? -8.495 4.833 19.785 1.00 91.56 83 ALA A CA 1
ATOM 588 C C . ALA A 1 83 ? -9.031 5.045 21.215 1.00 91.56 83 ALA A C 1
ATOM 590 O O . ALA A 1 83 ? -9.703 6.046 21.524 1.00 91.56 83 ALA A O 1
ATOM 591 N N . ILE A 1 84 ? -8.713 4.112 22.109 1.00 81.38 84 ILE A N 1
ATOM 592 C CA . ILE A 1 84 ? -9.019 4.133 23.541 1.00 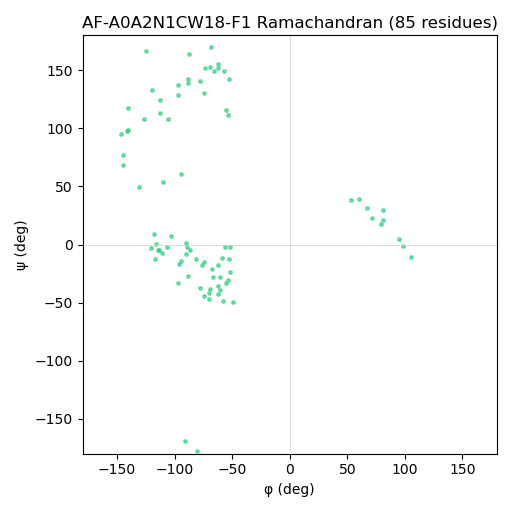81.38 84 ILE A CA 1
ATOM 593 C C . ILE A 1 84 ? -7.721 4.342 24.323 1.00 81.38 84 ILE A C 1
ATOM 595 O O . ILE A 1 84 ? -7.398 3.625 25.264 1.00 81.38 84 ILE A O 1
ATOM 599 N N . GLY A 1 85 ? -6.999 5.408 23.975 1.00 64.19 85 GLY A N 1
ATOM 600 C CA . GLY A 1 85 ? -5.769 5.782 24.666 1.00 64.19 85 GLY A CA 1
ATOM 601 C C . GLY A 1 8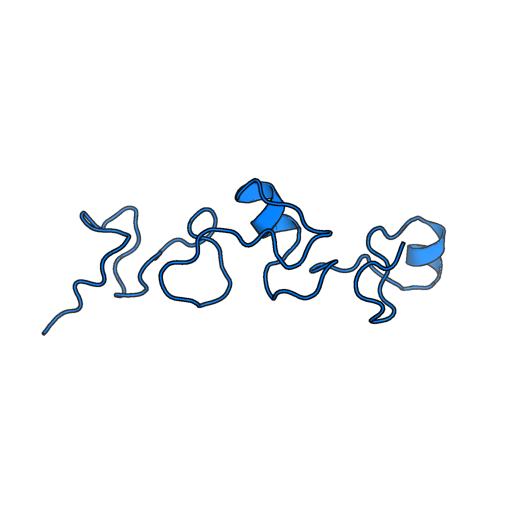5 ? -5.927 5.903 26.190 1.00 64.19 85 GLY A C 1
ATOM 602 O O . GLY A 1 85 ? -6.936 6.404 26.706 1.00 64.19 85 GLY A O 1
ATOM 603 N N . ASP A 1 86 ? -4.884 5.480 26.910 1.00 55.97 86 ASP A N 1
ATOM 604 C CA . ASP A 1 86 ? -4.731 5.679 28.352 1.00 55.97 86 ASP A CA 1
ATOM 605 C C . ASP A 1 86 ? -4.846 7.179 28.701 1.00 55.97 86 ASP A C 1
ATOM 607 O O . ASP A 1 86 ? -4.016 8.002 28.301 1.00 55.97 86 ASP A O 1
ATOM 611 N N . TYR A 1 87 ? -5.882 7.539 29.466 1.00 55.78 87 TYR A N 1
ATOM 612 C CA . TYR A 1 87 ? -6.035 8.868 30.077 1.00 55.78 87 TYR A CA 1
ATOM 613 C C . TYR A 1 87 ? -5.025 9.122 31.206 1.00 55.78 87 TYR A C 1
ATOM 615 O O . TYR A 1 87 ? -4.795 8.203 32.029 1.00 55.78 87 TYR A O 1
#

Foldseek 3Di:
DQLCPPPAAQQQDPVNVVVVGHHDQQSNPLLAGPVQCVQQVFDSNDSVRDHDQQCPPNRHPRRDQQRNPLPAGPVRDPCSRDNPHDD

Secondary structure (DSSP, 8-state):
--SS-SS--SS--HHHHHTT----SSTT-SSS-HHHHHHHT--TT-TT-PPP-SS-SSS-TTT-SSTT-SSS-TTT-TTTTS-----

Radius of gyration: 16.35 Å; Cα contacts (8 Å, |Δi|>4): 143; chains: 1; bounding box: 31×19×51 Å